Protein AF-A0A932KH78-F1 (afdb_monomer)

Structure (mmCIF, N/CA/C/O backbone):
data_AF-A0A932KH78-F1
#
_entry.id   AF-A0A932KH78-F1
#
loop_
_atom_site.group_PDB
_atom_site.id
_atom_site.type_symbol
_atom_site.label_atom_id
_atom_site.label_alt_id
_atom_site.label_comp_id
_atom_site.label_asym_id
_atom_site.label_entity_id
_atom_site.label_seq_id
_atom_site.pdbx_PDB_ins_code
_atom_site.Cartn_x
_atom_site.Cartn_y
_atom_site.Cartn_z
_atom_site.occupancy
_atom_site.B_iso_or_equiv
_atom_site.auth_seq_id
_atom_site.auth_comp_id
_atom_site.auth_asym_id
_atom_site.auth_atom_id
_atom_site.pdbx_PDB_model_num
ATOM 1 N N . MET A 1 1 ? 10.917 2.923 15.666 1.00 73.50 1 MET A N 1
ATOM 2 C CA . MET A 1 1 ? 10.875 4.343 15.247 1.00 73.50 1 MET A CA 1
ATOM 3 C C . MET A 1 1 ? 12.150 4.787 14.537 1.00 73.50 1 MET A C 1
ATOM 5 O O . MET A 1 1 ? 12.024 5.278 13.426 1.00 73.50 1 MET A O 1
ATOM 9 N N . ILE A 1 2 ? 13.353 4.545 15.082 1.00 78.75 2 ILE A N 1
ATOM 10 C CA . ILE A 1 2 ? 14.622 4.886 14.400 1.00 78.75 2 ILE A CA 1
ATOM 11 C C . ILE A 1 2 ? 14.757 4.163 13.049 1.00 78.75 2 ILE A C 1
ATOM 13 O O . ILE A 1 2 ? 14.995 4.812 12.042 1.00 78.75 2 ILE A O 1
ATOM 17 N N . LEU A 1 3 ? 14.492 2.851 12.994 1.00 73.62 3 LEU A N 1
ATOM 18 C CA . LEU A 1 3 ? 14.601 2.069 11.752 1.00 73.62 3 LEU A CA 1
ATOM 19 C C . LEU A 1 3 ? 13.675 2.587 10.632 1.00 73.62 3 LEU A C 1
ATOM 21 O O . LEU A 1 3 ? 14.069 2.697 9.477 1.00 73.62 3 LEU A O 1
ATOM 25 N N . SER A 1 4 ? 12.442 2.944 10.997 1.00 75.12 4 SER A N 1
ATOM 26 C CA . SER A 1 4 ? 11.431 3.485 10.084 1.00 75.12 4 SER A CA 1
ATOM 27 C C . SER A 1 4 ? 11.823 4.875 9.572 1.00 75.12 4 SER A C 1
ATOM 29 O O . SER A 1 4 ? 11.663 5.156 8.390 1.00 75.12 4 SER A O 1
ATOM 31 N N . ALA A 1 5 ? 12.379 5.723 10.445 1.00 84.31 5 ALA A N 1
ATOM 32 C CA . ALA A 1 5 ? 12.867 7.053 10.086 1.00 84.31 5 ALA A CA 1
ATOM 33 C C . ALA A 1 5 ? 14.091 6.984 9.159 1.00 84.31 5 ALA A C 1
ATOM 35 O O . ALA A 1 5 ? 14.161 7.731 8.186 1.00 84.31 5 ALA A O 1
ATOM 36 N N . SER A 1 6 ? 15.014 6.050 9.408 1.00 88.88 6 SER A N 1
ATOM 37 C CA . SER A 1 6 ? 16.177 5.811 8.549 1.00 88.88 6 SER A CA 1
ATOM 38 C C . SER A 1 6 ? 15.771 5.331 7.155 1.00 88.88 6 SER A C 1
ATOM 40 O O . SER A 1 6 ? 16.296 5.841 6.170 1.00 88.88 6 SER A O 1
ATOM 42 N N . LEU A 1 7 ? 14.802 4.411 7.054 1.00 84.62 7 LEU A N 1
ATOM 43 C CA . LEU A 1 7 ? 14.270 3.968 5.760 1.00 84.62 7 LEU A CA 1
ATOM 44 C C . LEU A 1 7 ? 13.586 5.109 4.991 1.00 84.62 7 LEU A C 1
ATOM 46 O O . LEU A 1 7 ? 13.783 5.228 3.784 1.00 84.62 7 LEU A O 1
ATOM 50 N N . LEU A 1 8 ? 12.813 5.957 5.679 1.00 85.38 8 LEU A N 1
ATOM 51 C CA . LEU A 1 8 ? 12.151 7.113 5.064 1.00 85.38 8 LEU A CA 1
ATOM 52 C C . LEU A 1 8 ? 13.160 8.138 4.535 1.00 85.38 8 LEU A C 1
ATOM 54 O O . LEU A 1 8 ? 13.014 8.607 3.410 1.00 85.38 8 LEU A O 1
ATOM 58 N N . LEU A 1 9 ? 14.201 8.448 5.313 1.00 86.50 9 LEU A N 1
ATOM 59 C CA . LEU A 1 9 ? 15.278 9.351 4.898 1.00 86.50 9 LEU A CA 1
ATOM 60 C C . LEU A 1 9 ? 16.033 8.818 3.679 1.00 86.50 9 LEU A C 1
ATOM 62 O O . LEU A 1 9 ? 16.301 9.572 2.746 1.00 86.50 9 LEU A O 1
ATOM 66 N N . LEU A 1 10 ? 16.338 7.519 3.664 1.00 88.00 10 LEU A N 1
ATOM 67 C CA . LEU A 1 10 ? 17.044 6.889 2.552 1.00 88.00 10 LEU A CA 1
ATOM 68 C C . LEU A 1 10 ? 16.187 6.870 1.276 1.00 88.00 10 LEU A C 1
ATOM 70 O O . LEU A 1 10 ? 16.682 7.176 0.194 1.00 8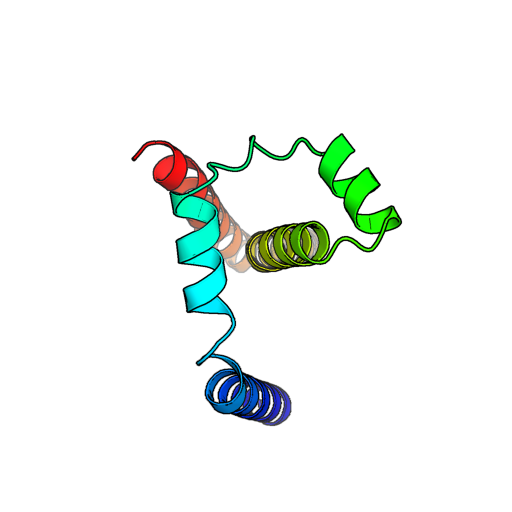8.00 10 LEU A O 1
ATOM 74 N N . GLY A 1 11 ? 14.891 6.570 1.410 1.00 77.00 11 GLY A N 1
ATOM 75 C CA . GLY A 1 11 ? 13.934 6.615 0.303 1.00 77.00 11 GLY A CA 1
ATOM 76 C C . GLY A 1 11 ? 13.748 8.026 -0.259 1.00 77.00 11 GLY A C 1
ATOM 77 O O . GLY A 1 11 ? 13.748 8.208 -1.475 1.00 77.00 11 GLY A O 1
ATOM 78 N N . LEU A 1 12 ? 13.664 9.038 0.611 1.00 78.56 12 LEU A N 1
ATOM 79 C CA . LEU A 1 12 ? 13.569 10.444 0.209 1.00 78.56 12 LEU A CA 1
ATOM 80 C C . LEU A 1 12 ? 14.830 10.904 -0.538 1.00 78.56 12 LEU A C 1
ATOM 82 O O . LEU A 1 12 ? 14.724 11.568 -1.568 1.00 78.56 12 LEU A O 1
ATOM 86 N N . LEU A 1 13 ? 16.013 10.511 -0.054 1.00 85.50 13 LEU A N 1
ATOM 87 C CA . LEU A 1 13 ? 17.295 10.798 -0.702 1.00 85.50 13 LEU A CA 1
ATOM 88 C C . LEU A 1 13 ? 17.373 10.150 -2.091 1.00 85.50 13 LEU A C 1
ATOM 90 O O . LEU A 1 13 ? 17.769 10.797 -3.058 1.00 85.50 13 LEU A O 1
ATOM 94 N N . PHE A 1 14 ? 16.951 8.890 -2.207 1.00 80.69 14 PHE A N 1
ATOM 95 C CA . PHE A 1 14 ? 16.937 8.169 -3.477 1.00 80.69 14 PHE A CA 1
ATOM 96 C C . PHE A 1 14 ? 16.009 8.836 -4.502 1.00 80.69 14 PHE A C 1
ATOM 98 O O . PHE A 1 14 ? 16.411 9.060 -5.643 1.00 80.69 14 PHE A O 1
ATOM 105 N N . ILE A 1 15 ? 14.803 9.237 -4.085 1.00 70.19 15 ILE A N 1
ATOM 106 C CA . ILE A 1 15 ? 13.863 9.983 -4.934 1.00 70.19 15 ILE A CA 1
ATOM 107 C C . ILE A 1 15 ? 14.463 11.333 -5.343 1.00 70.19 15 ILE A C 1
ATOM 109 O O . ILE A 1 15 ? 14.423 11.674 -6.520 1.00 70.19 15 ILE A O 1
ATOM 113 N N . ALA A 1 16 ? 15.065 12.088 -4.423 1.00 77.12 16 ALA A N 1
ATOM 114 C CA . ALA A 1 16 ? 15.674 13.380 -4.748 1.00 77.12 16 ALA A CA 1
ATOM 115 C C . ALA A 1 16 ? 16.786 13.264 -5.808 1.00 77.12 16 ALA A C 1
ATOM 117 O O . ALA A 1 16 ? 16.929 14.150 -6.648 1.00 77.12 16 ALA A O 1
ATOM 118 N N . LEU A 1 17 ? 17.536 12.157 -5.798 1.00 75.56 17 LEU A N 1
ATOM 119 C CA . LEU A 1 17 ? 18.622 11.905 -6.745 1.00 75.56 17 LEU A CA 1
ATOM 120 C C . LEU A 1 17 ? 18.139 11.344 -8.099 1.00 75.56 17 LEU A C 1
ATOM 122 O O . LEU A 1 17 ? 18.742 11.655 -9.122 1.00 75.56 17 LEU A O 1
ATOM 126 N N . PHE A 1 18 ? 17.061 10.547 -8.134 1.00 67.38 18 PHE A N 1
ATOM 127 C CA . PHE A 1 18 ? 16.605 9.833 -9.345 1.00 67.38 18 PHE A CA 1
ATOM 128 C C . PHE A 1 18 ? 15.324 10.396 -10.001 1.00 67.38 18 PHE A C 1
ATOM 130 O O . PHE A 1 18 ? 15.024 10.065 -11.151 1.00 67.38 18 PHE A O 1
ATOM 137 N N . SER A 1 19 ? 14.560 11.261 -9.324 1.00 55.53 19 SER A N 1
ATOM 138 C CA . SER 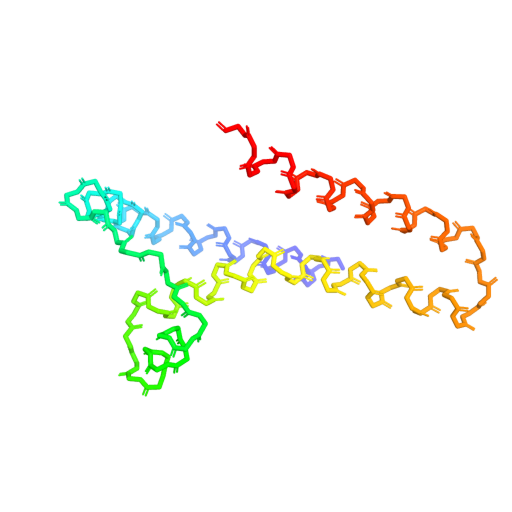A 1 19 ? 13.232 11.723 -9.782 1.00 55.53 19 SER A CA 1
ATOM 139 C C . SER A 1 19 ? 13.261 12.715 -10.959 1.00 55.53 19 SER A C 1
ATOM 141 O O . SER A 1 19 ? 12.232 12.958 -11.588 1.00 55.53 19 SER A O 1
ATOM 143 N N . SER A 1 20 ? 14.423 13.256 -11.346 1.00 53.72 20 SER A N 1
ATOM 144 C CA . SER A 1 20 ? 14.484 14.230 -12.451 1.00 53.72 20 SER A CA 1
ATOM 145 C C . SER A 1 20 ? 14.264 13.625 -13.847 1.00 53.72 20 SER A C 1
ATOM 147 O O . SER A 1 20 ? 13.889 14.365 -14.756 1.00 53.72 20 SER A O 1
ATOM 149 N N . GLN A 1 21 ? 14.440 12.307 -14.035 1.00 54.44 21 GLN A N 1
ATOM 150 C CA . GLN A 1 21 ? 14.375 11.690 -15.373 1.00 54.44 21 GLN A CA 1
ATOM 151 C C . GLN A 1 21 ? 13.266 10.638 -15.554 1.00 54.44 21 GLN A C 1
ATOM 153 O O . GLN A 1 21 ? 12.724 10.518 -16.648 1.00 54.44 21 GLN A O 1
ATOM 158 N N . GLY A 1 22 ? 12.864 9.909 -14.506 1.00 51.25 22 GLY A N 1
ATOM 159 C CA . GLY A 1 22 ? 11.896 8.806 -14.642 1.00 51.25 22 GLY A CA 1
ATOM 160 C C . GLY A 1 22 ? 10.439 9.241 -14.861 1.00 51.25 22 GLY A C 1
ATOM 161 O O . GLY A 1 22 ? 9.748 8.694 -15.717 1.00 51.25 22 GLY A O 1
ATOM 162 N N . ALA A 1 23 ? 9.965 10.254 -14.127 1.00 53.28 23 ALA A N 1
ATOM 163 C CA . ALA A 1 23 ? 8.550 10.653 -14.143 1.00 53.28 23 ALA A CA 1
ATOM 164 C C . ALA A 1 23 ? 8.141 11.445 -15.400 1.00 53.28 23 ALA A C 1
ATOM 166 O O . ALA A 1 23 ? 7.018 11.309 -15.886 1.00 53.28 23 ALA A O 1
ATOM 167 N N . ARG A 1 24 ? 9.056 12.253 -15.953 1.00 53.25 24 ARG A N 1
ATOM 168 C CA . ARG A 1 24 ? 8.804 13.053 -17.165 1.00 53.25 24 ARG A CA 1
ATOM 169 C C . ARG A 1 24 ? 8.671 12.186 -18.417 1.00 53.25 24 ARG A C 1
ATOM 171 O O . ARG A 1 24 ? 7.773 12.422 -19.219 1.00 53.25 24 ARG A O 1
ATOM 178 N N . ASN A 1 25 ? 9.514 11.166 -18.558 1.00 52.41 25 ASN A N 1
ATOM 179 C CA . ASN A 1 25 ? 9.521 10.299 -19.739 1.00 52.41 25 ASN A CA 1
ATOM 180 C C . ASN A 1 25 ? 8.271 9.407 -19.804 1.00 52.41 25 ASN A C 1
ATOM 182 O O . ASN A 1 25 ? 7.739 9.189 -20.887 1.00 52.41 25 ASN A O 1
ATOM 186 N N . PHE A 1 26 ? 7.767 8.965 -18.647 1.00 55.03 26 PHE A N 1
ATOM 187 C CA . PHE A 1 26 ? 6.550 8.156 -18.548 1.00 55.03 26 PHE A CA 1
ATOM 188 C C . PHE A 1 26 ? 5.279 8.946 -18.892 1.00 55.03 26 PHE A C 1
ATOM 190 O O . PHE A 1 26 ? 4.388 8.434 -19.561 1.00 55.03 26 PHE A O 1
ATOM 197 N N . GLN A 1 27 ? 5.195 10.218 -18.481 1.00 57.53 27 GLN A N 1
ATOM 198 C CA . GLN A 1 27 ? 4.070 11.078 -18.869 1.00 57.53 27 GLN A CA 1
ATOM 199 C C . GLN A 1 27 ? 4.080 11.384 -20.369 1.00 57.53 27 GLN A C 1
ATOM 201 O O . GLN A 1 27 ? 3.025 11.381 -20.995 1.00 57.53 27 GLN A O 1
ATOM 206 N N . LEU A 1 28 ? 5.257 11.595 -20.965 1.00 57.69 28 LEU A N 1
ATOM 207 C CA . LEU A 1 28 ? 5.383 11.806 -22.408 1.00 57.69 28 LEU A CA 1
ATOM 208 C C . LEU A 1 28 ? 4.971 10.556 -23.204 1.00 57.69 28 LEU A C 1
ATOM 210 O O . LEU A 1 28 ? 4.175 10.673 -24.131 1.00 57.69 28 LEU A O 1
ATOM 214 N N . SER A 1 29 ? 5.424 9.356 -22.828 1.00 56.75 29 SER A N 1
ATOM 215 C CA . SER A 1 29 ? 5.035 8.122 -23.529 1.00 56.75 29 SER A CA 1
ATOM 216 C C . SER A 1 29 ? 3.560 7.748 -23.332 1.00 56.75 29 SER A C 1
ATOM 218 O O . SER A 1 29 ? 2.929 7.310 -24.291 1.00 56.75 29 SER A O 1
ATOM 220 N N . ALA A 1 30 ? 2.981 7.981 -22.149 1.00 60.00 30 ALA A N 1
ATOM 221 C CA . ALA A 1 30 ? 1.568 7.705 -21.866 1.00 60.00 30 ALA A CA 1
ATOM 222 C C . ALA A 1 30 ? 0.593 8.639 -22.609 1.00 60.00 30 ALA A C 1
ATOM 224 O O . ALA A 1 30 ? -0.532 8.240 -22.908 1.00 60.00 30 ALA A O 1
ATOM 225 N N . ILE A 1 31 ? 1.014 9.872 -22.920 1.00 61.25 31 ILE A N 1
ATOM 226 C CA . ILE A 1 31 ? 0.221 10.820 -23.721 1.00 61.25 31 ILE A CA 1
ATOM 227 C C . ILE A 1 31 ? 0.302 10.474 -25.216 1.00 61.25 31 ILE A C 1
ATOM 229 O O . ILE A 1 31 ? -0.687 10.624 -25.931 1.00 61.25 31 ILE A O 1
ATOM 233 N N . LEU A 1 32 ? 1.461 10.006 -25.696 1.00 63.09 32 LEU A N 1
ATOM 234 C CA . LEU A 1 32 ? 1.650 9.639 -27.105 1.00 63.09 32 LEU A CA 1
ATOM 235 C C . LEU A 1 32 ? 1.076 8.253 -27.445 1.00 63.09 32 LEU A C 1
ATOM 237 O O . LEU A 1 32 ? 0.632 8.035 -28.571 1.00 63.09 32 LEU A O 1
ATOM 241 N N . HIS A 1 33 ? 1.051 7.333 -26.479 1.00 57.53 33 HIS A N 1
ATOM 242 C CA . HIS A 1 33 ? 0.501 5.991 -26.629 1.00 57.53 33 HIS A CA 1
ATOM 243 C C . HIS A 1 33 ? -0.348 5.659 -25.396 1.00 57.53 33 HIS A C 1
ATOM 245 O O . HIS A 1 33 ? 0.204 5.228 -24.381 1.00 57.53 33 HIS A O 1
ATOM 251 N N . PRO A 1 34 ? -1.682 5.833 -25.455 1.00 56.38 34 PRO A N 1
ATOM 252 C CA . PRO A 1 34 ? -2.557 5.320 -24.414 1.00 56.38 34 PRO A CA 1
ATOM 253 C C . PRO A 1 34 ? -2.356 3.805 -24.349 1.00 56.38 34 PRO A C 1
ATOM 255 O O . PRO A 1 34 ? -2.774 3.073 -25.249 1.00 56.38 34 PRO A O 1
ATOM 258 N N . ALA A 1 35 ? -1.638 3.340 -23.327 1.00 58.31 35 ALA A N 1
ATOM 259 C CA . ALA A 1 35 ? -1.389 1.922 -23.150 1.00 58.31 35 ALA A CA 1
ATOM 260 C C . ALA A 1 35 ? -2.742 1.218 -22.950 1.00 58.31 35 ALA A C 1
ATOM 262 O O . ALA A 1 35 ? -3.566 1.699 -22.162 1.00 58.31 35 ALA A O 1
ATOM 263 N N . PRO A 1 36 ? -3.003 0.107 -23.659 1.00 58.59 36 PRO A N 1
ATOM 264 C CA . PRO A 1 36 ? -4.216 -0.664 -23.444 1.00 58.59 36 PRO A CA 1
ATOM 265 C C . PRO A 1 36 ? -4.302 -1.104 -21.973 1.00 58.59 36 PRO A C 1
ATOM 267 O O . PRO A 1 36 ? -3.269 -1.317 -21.330 1.00 58.59 36 PRO A O 1
ATOM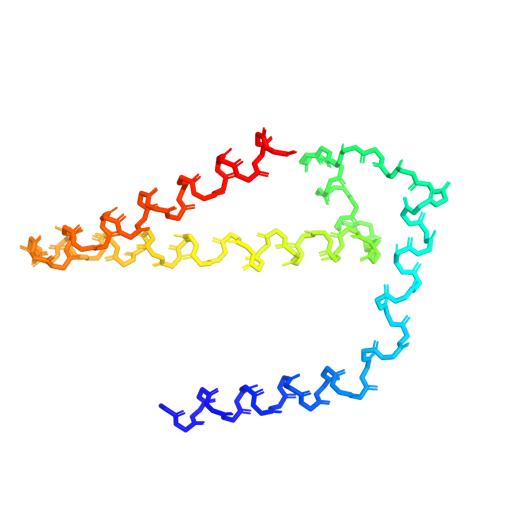 270 N N . PRO A 1 37 ? -5.516 -1.218 -21.405 1.00 60.72 37 PRO A N 1
ATOM 271 C CA . PRO A 1 37 ? -5.687 -1.646 -20.024 1.00 60.72 37 PRO A CA 1
ATOM 272 C C . PRO A 1 37 ? -5.043 -3.020 -19.818 1.00 60.72 37 PRO A C 1
ATOM 274 O O . PRO A 1 37 ? -5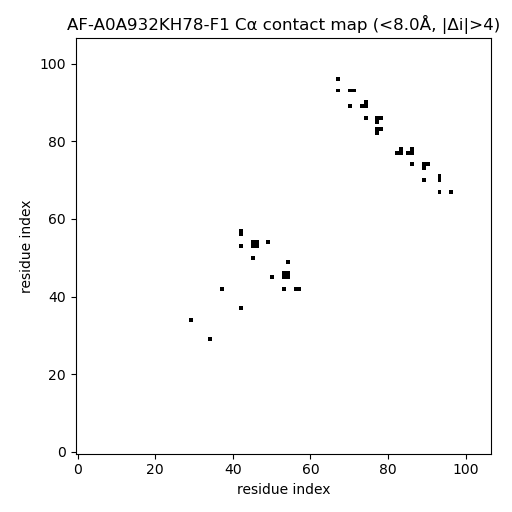.469 -4.000 -20.421 1.00 60.72 37 PRO A O 1
ATOM 277 N N . TYR A 1 38 ? -4.021 -3.075 -18.959 1.00 67.38 38 TYR A N 1
ATOM 278 C CA . TYR A 1 38 ? -3.302 -4.309 -18.656 1.00 67.38 38 TYR A CA 1
ATOM 279 C C . TYR A 1 38 ? -4.261 -5.356 -18.098 1.00 67.38 38 TYR A C 1
ATOM 281 O O . TYR A 1 38 ? -4.849 -5.180 -17.025 1.00 67.38 38 TYR A O 1
ATOM 289 N N . THR A 1 39 ? -4.389 -6.474 -18.803 1.00 77.81 39 THR A N 1
ATOM 290 C CA . THR A 1 39 ? -5.077 -7.639 -18.252 1.00 77.81 39 THR A CA 1
ATOM 291 C C . THR A 1 39 ? -4.166 -8.366 -17.250 1.00 77.81 39 THR A C 1
ATOM 293 O O . THR A 1 39 ? -2.940 -8.358 -17.402 1.00 77.81 39 THR A O 1
ATOM 296 N N . PRO A 1 40 ? -4.716 -9.046 -16.224 1.00 77.38 40 PRO A N 1
ATOM 297 C CA . PRO A 1 40 ? -3.910 -9.801 -15.256 1.00 77.38 40 PRO A CA 1
ATOM 298 C C . PRO A 1 40 ? -2.990 -10.844 -15.914 1.00 77.38 40 PRO A C 1
ATOM 300 O O . PRO A 1 40 ? -1.886 -11.105 -15.435 1.00 77.38 40 PRO A O 1
ATOM 303 N N . SER A 1 41 ? -3.430 -11.419 -17.037 1.00 79.06 41 SER A N 1
ATOM 304 C CA . SER A 1 41 ? -2.657 -12.357 -17.855 1.00 79.06 41 SER A CA 1
ATOM 305 C C . SER A 1 41 ? -1.454 -11.707 -18.538 1.00 79.06 41 SER A C 1
ATOM 307 O O . SER A 1 41 ? -0.370 -12.292 -18.542 1.00 79.06 41 SER A O 1
ATOM 309 N N . GLU A 1 42 ? -1.617 -10.503 -19.087 1.00 77.25 42 GLU A N 1
ATOM 310 C CA . GLU A 1 42 ? -0.532 -9.752 -19.733 1.00 77.25 42 GLU A CA 1
ATOM 311 C C . GLU A 1 42 ? 0.483 -9.256 -18.708 1.00 77.25 42 GLU A C 1
ATOM 313 O O . GLU A 1 42 ? 1.685 -9.344 -18.950 1.00 77.25 42 GLU A O 1
ATOM 318 N N . LEU A 1 43 ? 0.013 -8.836 -17.530 1.00 81.44 43 LEU A N 1
ATOM 319 C CA . LEU A 1 43 ? 0.882 -8.426 -16.432 1.00 81.44 43 LEU A CA 1
ATOM 320 C C . LEU A 1 43 ? 1.790 -9.582 -15.982 1.00 81.44 43 LEU A C 1
ATOM 322 O O . LEU A 1 43 ? 2.992 -9.405 -15.797 1.00 81.44 43 LEU A O 1
ATOM 326 N N . TYR A 1 44 ? 1.245 -10.795 -15.856 1.00 83.19 44 TYR A N 1
ATOM 327 C CA . TYR A 1 44 ? 2.039 -11.964 -15.475 1.00 83.19 44 TYR A CA 1
ATOM 328 C C . TYR A 1 44 ? 3.012 -12.413 -16.578 1.00 83.19 44 TYR A C 1
ATOM 330 O O . TYR A 1 44 ? 4.134 -12.840 -16.289 1.00 83.19 44 TYR A O 1
ATOM 338 N N . ALA A 1 45 ? 2.604 -12.308 -17.846 1.00 81.56 45 ALA A N 1
ATOM 339 C CA . ALA A 1 45 ? 3.460 -12.625 -18.986 1.00 81.56 45 ALA A CA 1
ATOM 340 C C . ALA A 1 45 ? 4.621 -11.623 -19.139 1.00 81.56 45 ALA A C 1
ATOM 342 O O . ALA A 1 45 ? 5.761 -12.051 -19.324 1.00 81.56 45 ALA A O 1
ATOM 343 N N . GLY A 1 46 ? 4.357 -10.319 -19.006 1.00 78.19 46 GLY A N 1
ATOM 344 C CA . GLY A 1 46 ? 5.374 -9.261 -19.073 1.00 78.19 46 GLY A CA 1
ATOM 345 C C . GLY A 1 46 ? 6.345 -9.290 -17.888 1.00 78.19 46 GLY A C 1
ATOM 346 O O . GLY A 1 46 ? 7.546 -9.096 -18.072 1.00 78.19 46 GLY A O 1
ATOM 347 N N . LEU A 1 47 ? 5.875 -9.672 -16.689 1.00 82.44 47 LEU A N 1
ATOM 348 C CA . LEU A 1 47 ? 6.755 -9.925 -15.539 1.00 82.44 47 LEU A CA 1
ATOM 349 C C . LEU A 1 47 ? 7.771 -11.032 -15.831 1.00 82.44 47 LEU A C 1
ATOM 351 O O . LEU A 1 47 ? 8.952 -10.884 -15.523 1.00 82.44 47 LEU A O 1
ATOM 355 N N . ARG A 1 48 ? 7.324 -12.132 -16.455 1.00 84.56 48 ARG A N 1
ATOM 356 C CA . ARG A 1 48 ? 8.212 -13.238 -16.844 1.00 84.56 48 ARG A CA 1
ATOM 357 C C . ARG A 1 48 ? 9.177 -12.873 -17.970 1.00 84.56 48 ARG A C 1
ATOM 359 O O . ARG A 1 48 ? 10.250 -13.464 -18.035 1.00 84.56 48 ARG A O 1
ATOM 366 N N . ARG A 1 49 ? 8.817 -11.924 -18.838 1.00 84.44 49 ARG A N 1
ATOM 367 C CA . ARG A 1 49 ? 9.691 -11.406 -19.907 1.00 84.44 49 ARG A CA 1
ATOM 368 C C . ARG A 1 49 ? 10.719 -10.389 -19.415 1.00 84.44 49 ARG A C 1
ATOM 370 O O . ARG A 1 49 ? 11.686 -10.137 -20.122 1.00 84.44 49 ARG A O 1
ATOM 377 N N . GLY A 1 50 ? 10.554 -9.862 -18.200 1.00 78.31 50 GLY A N 1
ATOM 378 C CA . GLY A 1 50 ? 11.455 -8.854 -17.643 1.00 78.31 50 GLY A CA 1
ATOM 379 C C . GLY A 1 50 ? 11.193 -7.444 -18.172 1.00 78.31 50 GLY A C 1
ATOM 380 O O . GLY A 1 50 ? 12.068 -6.591 -18.058 1.00 78.31 50 GLY A O 1
ATOM 381 N N . ASP A 1 51 ? 10.008 -7.189 -18.733 1.00 76.44 51 ASP A N 1
ATOM 382 C CA . ASP A 1 51 ? 9.676 -5.889 -19.312 1.00 76.44 51 ASP A CA 1
ATOM 383 C C . ASP A 1 51 ? 9.584 -4.818 -18.205 1.00 76.44 51 ASP A C 1
ATOM 385 O O . ASP A 1 51 ? 8.783 -4.972 -17.272 1.00 76.44 51 ASP A O 1
ATOM 389 N N . PRO A 1 52 ? 10.371 -3.726 -18.281 1.00 73.62 52 PRO A N 1
ATOM 390 C CA . PRO A 1 52 ? 10.459 -2.727 -17.215 1.00 73.62 52 PRO A CA 1
ATOM 391 C C . PRO A 1 52 ? 9.117 -2.038 -16.923 1.00 73.62 52 PRO A C 1
ATOM 393 O O . PRO A 1 52 ? 8.811 -1.775 -15.759 1.00 73.62 52 PRO A O 1
ATOM 396 N N . ASP A 1 53 ? 8.278 -1.828 -17.941 1.00 76.75 53 ASP A N 1
ATOM 397 C CA . ASP A 1 53 ? 6.937 -1.249 -17.778 1.00 76.75 53 ASP A CA 1
ATOM 398 C C . ASP A 1 53 ? 6.014 -2.145 -16.939 1.00 76.75 53 ASP A C 1
ATOM 400 O O . ASP A 1 53 ? 5.267 -1.669 -16.081 1.00 76.75 53 ASP A O 1
ATOM 404 N N . THR A 1 54 ? 6.113 -3.465 -17.116 1.00 79.44 54 THR A N 1
ATOM 405 C CA . THR A 1 54 ? 5.291 -4.434 -16.381 1.00 79.44 54 THR A CA 1
ATOM 406 C C . THR A 1 54 ? 5.726 -4.541 -14.919 1.00 79.44 54 THR A C 1
ATOM 408 O O . THR A 1 54 ? 4.886 -4.662 -14.025 1.00 79.44 54 THR A O 1
ATOM 411 N N . TRP A 1 55 ? 7.032 -4.435 -14.651 1.00 79.19 55 TRP A N 1
ATOM 412 C CA . TRP A 1 55 ? 7.575 -4.351 -13.291 1.00 79.19 55 TRP A CA 1
ATOM 413 C C . TRP A 1 55 ? 7.132 -3.080 -12.567 1.00 79.19 55 TRP A C 1
ATOM 415 O O . TRP A 1 55 ? 6.778 -3.143 -11.388 1.00 79.19 55 TRP A O 1
ATOM 425 N N . LEU A 1 56 ? 7.093 -1.942 -13.267 1.00 80.88 56 LEU A N 1
ATOM 426 C CA . LEU A 1 56 ? 6.588 -0.688 -12.714 1.00 80.88 56 LEU A CA 1
ATOM 427 C C . LEU A 1 56 ? 5.091 -0.789 -12.387 1.00 80.88 56 LEU A C 1
ATOM 429 O O . LEU A 1 56 ? 4.682 -0.435 -11.281 1.00 80.88 56 LEU A O 1
ATOM 433 N N . ALA A 1 57 ? 4.285 -1.324 -13.308 1.00 80.69 57 ALA A N 1
ATOM 434 C CA . ALA A 1 57 ? 2.851 -1.526 -13.103 1.00 80.69 57 ALA A CA 1
ATOM 435 C C . ALA A 1 57 ? 2.561 -2.483 -11.932 1.00 80.69 57 ALA A C 1
ATOM 437 O O . ALA A 1 57 ? 1.706 -2.196 -11.093 1.00 80.69 57 ALA A O 1
ATOM 438 N N . ALA A 1 58 ? 3.306 -3.587 -11.821 1.00 82.94 58 ALA A N 1
ATOM 439 C CA . ALA A 1 58 ? 3.184 -4.514 -10.699 1.00 82.94 58 ALA A CA 1
ATOM 440 C C . ALA A 1 58 ? 3.633 -3.886 -9.371 1.00 82.94 58 ALA A C 1
ATOM 442 O O . ALA A 1 58 ? 2.977 -4.084 -8.350 1.00 82.94 58 ALA A O 1
ATOM 443 N N . GLY A 1 59 ? 4.710 -3.097 -9.379 1.00 83.31 59 GLY A N 1
ATOM 444 C CA . GLY A 1 59 ? 5.172 -2.347 -8.212 1.00 83.31 59 GLY A CA 1
ATOM 445 C C . GLY A 1 59 ? 4.145 -1.319 -7.740 1.00 83.31 59 GLY A C 1
ATOM 446 O O . GLY A 1 59 ? 3.884 -1.226 -6.544 1.00 83.31 59 GLY A O 1
ATOM 447 N N . LEU A 1 60 ? 3.505 -0.605 -8.669 1.00 85.38 60 LEU A N 1
ATOM 448 C CA . LEU A 1 60 ? 2.417 0.326 -8.370 1.00 85.3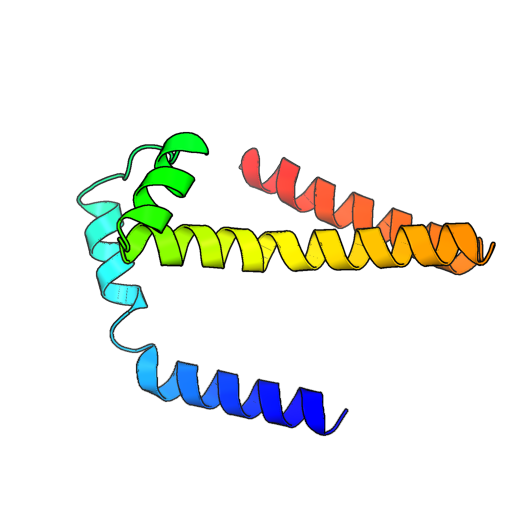8 60 LEU A CA 1
ATOM 449 C C . LEU A 1 60 ? 1.193 -0.402 -7.793 1.00 85.38 60 LEU A C 1
ATOM 451 O O . LEU A 1 60 ? 0.633 0.039 -6.789 1.00 85.38 60 LEU A O 1
ATOM 455 N N . LEU A 1 61 ? 0.818 -1.543 -8.382 1.00 83.94 61 LEU A N 1
ATOM 456 C CA . LEU A 1 61 ? -0.259 -2.392 -7.872 1.00 83.94 61 LEU A CA 1
ATOM 457 C C . LEU A 1 61 ? 0.041 -2.869 -6.445 1.00 83.94 61 LEU A C 1
ATOM 459 O O . LEU A 1 61 ? -0.835 -2.819 -5.583 1.00 83.94 61 LEU A O 1
ATOM 463 N N . LEU A 1 62 ? 1.287 -3.269 -6.173 1.00 85.31 62 LEU A N 1
ATOM 464 C CA . LEU A 1 62 ? 1.741 -3.614 -4.828 1.00 85.31 62 LEU A CA 1
ATOM 465 C C . LEU A 1 62 ? 1.673 -2.404 -3.891 1.00 85.31 62 LEU A C 1
ATOM 467 O O . LEU A 1 62 ? 1.150 -2.525 -2.791 1.00 85.31 62 LEU A O 1
ATOM 471 N N . LEU A 1 63 ? 2.172 -1.237 -4.302 1.00 85.38 63 LEU A N 1
ATOM 472 C CA . LEU A 1 63 ? 2.242 -0.039 -3.462 1.00 85.38 63 LEU A CA 1
ATOM 473 C C . LEU A 1 63 ? 0.854 0.418 -2.990 1.00 85.38 63 LEU A C 1
ATOM 475 O O . LEU A 1 63 ? 0.705 0.862 -1.854 1.00 85.38 63 LEU A O 1
ATOM 479 N N . ILE A 1 64 ? -0.158 0.265 -3.844 1.00 81.94 64 ILE A N 1
ATOM 480 C CA . ILE A 1 64 ? -1.555 0.589 -3.531 1.00 81.94 64 ILE A CA 1
ATOM 481 C C . ILE A 1 64 ? -2.242 -0.573 -2.791 1.00 81.94 64 ILE A C 1
ATOM 483 O O . ILE A 1 64 ? -3.046 -0.345 -1.886 1.00 81.94 64 ILE A O 1
ATOM 487 N N . GLY A 1 65 ? -1.913 -1.823 -3.133 1.00 83.62 65 GLY A N 1
ATOM 488 C CA . GLY A 1 65 ? -2.523 -3.024 -2.553 1.00 83.62 65 GLY A CA 1
ATOM 489 C C . GLY A 1 65 ? -2.008 -3.395 -1.158 1.00 83.62 65 GLY A C 1
ATOM 490 O O . GLY A 1 65 ? -2.782 -3.853 -0.316 1.00 83.62 65 GLY A O 1
ATOM 491 N N . LEU A 1 66 ? -0.723 -3.172 -0.868 1.00 88.06 66 LEU A N 1
ATOM 492 C CA . LEU A 1 66 ? -0.100 -3.473 0.428 1.00 88.06 66 LEU A CA 1
ATOM 493 C C . LEU A 1 66 ? -0.779 -2.766 1.609 1.00 88.06 66 LEU A C 1
ATOM 495 O O . LEU A 1 66 ? -0.992 -3.425 2.625 1.00 88.06 66 LEU A O 1
ATOM 499 N N . PRO A 1 67 ? -1.125 -1.465 1.532 1.00 84.31 67 PRO A N 1
ATOM 500 C CA . PRO A 1 67 ? -1.890 -0.785 2.575 1.00 84.31 67 PRO A CA 1
ATOM 501 C C . PRO A 1 67 ? -3.199 -1.505 2.920 1.00 84.31 67 PRO A C 1
ATOM 503 O O . PRO A 1 67 ? -3.489 -1.713 4.096 1.00 84.31 67 PRO A O 1
ATOM 506 N N . ILE A 1 68 ? -3.949 -1.950 1.909 1.00 86.44 68 ILE A N 1
ATOM 507 C CA . ILE A 1 68 ? -5.217 -2.675 2.080 1.00 86.44 68 ILE A CA 1
ATOM 508 C C . ILE A 1 68 ? -4.958 -4.027 2.742 1.00 86.44 68 ILE A C 1
ATOM 510 O O . ILE A 1 68 ? -5.609 -4.374 3.726 1.00 86.44 68 ILE A O 1
ATOM 514 N N . LEU A 1 69 ? -3.967 -4.764 2.230 1.00 85.12 69 LEU A N 1
ATOM 515 C CA . LEU A 1 69 ? -3.563 -6.058 2.768 1.00 85.12 69 LEU A CA 1
ATOM 516 C C . LEU A 1 69 ? -3.155 -5.930 4.240 1.00 85.12 69 LEU A C 1
ATOM 518 O O . LEU A 1 69 ? -3.603 -6.704 5.077 1.00 85.12 69 LEU A O 1
ATOM 522 N N . ARG A 1 70 ? -2.367 -4.908 4.581 1.00 84.00 70 ARG A N 1
ATOM 523 C CA . ARG A 1 70 ? -1.921 -4.645 5.951 1.00 84.00 70 ARG A CA 1
ATOM 524 C C . ARG A 1 70 ? -3.096 -4.395 6.892 1.00 84.00 70 ARG A C 1
ATOM 526 O O . ARG A 1 70 ? -3.136 -5.000 7.959 1.00 84.00 70 ARG A O 1
ATOM 533 N N . VAL A 1 71 ? -4.042 -3.542 6.499 1.00 86.06 71 VAL A N 1
ATOM 534 C CA . VAL A 1 71 ? -5.238 -3.249 7.306 1.00 86.06 71 VAL A CA 1
ATOM 535 C C . VAL A 1 71 ? -6.110 -4.502 7.457 1.00 86.06 71 VAL A C 1
ATOM 537 O O . VAL A 1 71 ? -6.558 -4.810 8.562 1.00 86.06 71 VAL A O 1
ATOM 540 N N . GLY A 1 72 ? -6.279 -5.279 6.383 1.00 84.62 72 GLY A N 1
ATOM 541 C CA . GLY A 1 72 ? -7.013 -6.545 6.406 1.00 84.62 72 GLY A CA 1
ATOM 542 C C . GLY A 1 72 ? -6.381 -7.588 7.335 1.00 84.62 72 GLY A C 1
ATOM 543 O O . GLY A 1 72 ? -7.078 -8.176 8.157 1.00 84.62 72 GLY A O 1
ATOM 544 N N . LEU A 1 73 ? -5.058 -7.775 7.284 1.00 86.12 73 LEU A N 1
ATOM 545 C CA . LEU A 1 73 ? -4.363 -8.681 8.206 1.00 86.12 73 LEU A CA 1
ATOM 546 C C . LEU A 1 73 ? -4.515 -8.238 9.665 1.00 86.12 73 LEU A C 1
ATOM 548 O O . LEU A 1 73 ? -4.784 -9.076 10.523 1.00 86.12 73 LEU A O 1
ATOM 552 N N . THR A 1 74 ? -4.388 -6.938 9.960 1.00 81.56 74 THR A N 1
ATOM 553 C CA . THR A 1 74 ? -4.595 -6.436 11.330 1.00 81.56 74 THR A CA 1
ATOM 554 C C . THR A 1 74 ? -6.030 -6.636 11.805 1.00 81.56 74 THR A C 1
ATOM 556 O O . THR A 1 74 ? -6.248 -6.974 12.962 1.00 81.56 74 THR A O 1
ATOM 559 N N . MET A 1 75 ? -7.011 -6.513 10.907 1.00 84.25 75 MET A N 1
ATOM 560 C CA . MET A 1 75 ? -8.412 -6.788 11.216 1.00 84.25 75 MET A CA 1
ATOM 561 C C . MET A 1 75 ? -8.635 -8.260 11.591 1.00 84.25 75 MET A C 1
ATOM 563 O O . MET A 1 75 ? -9.340 -8.534 12.559 1.00 84.25 75 MET A O 1
ATOM 567 N N . VAL A 1 76 ? -8.013 -9.201 10.869 1.00 85.19 76 VAL A N 1
ATOM 568 C CA . VAL A 1 76 ? -8.079 -10.640 11.188 1.00 85.19 76 VAL A CA 1
ATOM 569 C C . VAL A 1 76 ? -7.423 -10.939 12.537 1.00 85.19 76 VAL A C 1
ATOM 571 O O . VAL A 1 76 ? -7.987 -11.688 13.330 1.00 85.19 76 VAL A O 1
ATOM 574 N N . LEU A 1 77 ? -6.272 -10.323 12.826 1.00 85.25 77 LEU A N 1
ATOM 575 C CA . LEU A 1 77 ? -5.598 -10.436 14.124 1.00 85.25 77 LEU A CA 1
ATOM 576 C C . LEU A 1 77 ? -6.491 -9.947 15.274 1.00 85.25 77 LEU A C 1
ATOM 578 O O . LEU A 1 77 ? -6.669 -10.680 16.239 1.00 85.25 77 LEU A O 1
ATOM 582 N N . PHE A 1 78 ? -7.125 -8.776 15.147 1.00 81.88 78 PHE A N 1
ATOM 583 C CA . PHE A 1 78 ? -8.044 -8.260 16.172 1.00 81.88 78 PHE A CA 1
ATOM 584 C C . PHE A 1 78 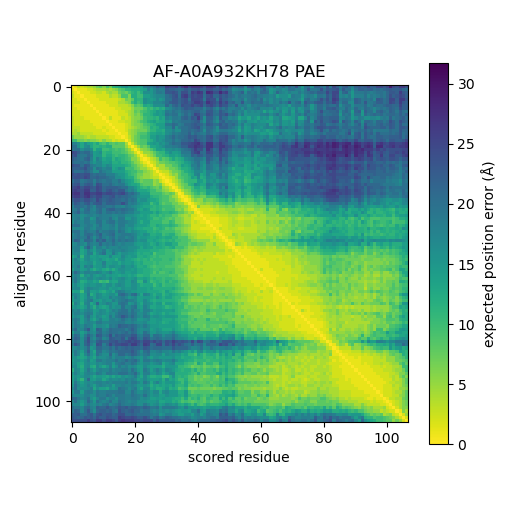? -9.312 -9.100 16.332 1.00 81.88 78 PHE A C 1
ATOM 586 O O . PHE A 1 78 ? -9.852 -9.198 17.433 1.00 81.88 78 PHE A O 1
ATOM 593 N N . LEU A 1 79 ? -9.787 -9.724 15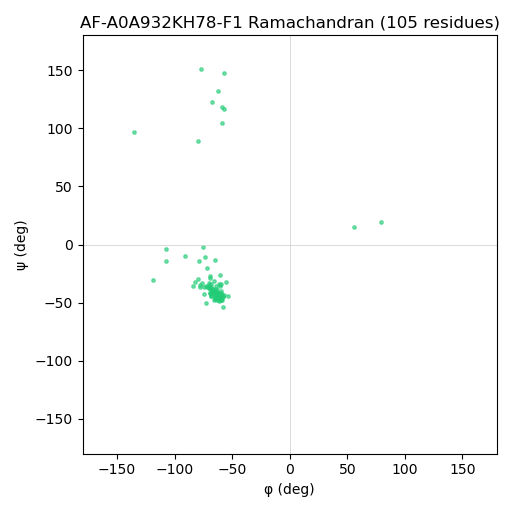.250 1.00 80.88 79 LEU A N 1
ATOM 594 C CA . LEU A 1 79 ? -10.914 -10.648 15.321 1.00 80.88 79 LEU A CA 1
ATOM 595 C C . LEU A 1 79 ? -10.554 -11.906 16.124 1.00 80.88 79 LEU A C 1
ATOM 597 O O . LEU A 1 79 ? -11.385 -12.404 16.882 1.00 80.88 79 LEU A O 1
ATOM 601 N N . LEU A 1 80 ? -9.320 -12.397 15.975 1.00 84.62 80 LEU A N 1
ATOM 602 C CA . LEU A 1 80 ? -8.825 -13.571 16.692 1.00 84.62 80 LEU A CA 1
ATOM 603 C C . LEU A 1 80 ? -8.525 -13.267 18.170 1.00 84.62 80 LEU A C 1
ATOM 605 O O . LEU A 1 80 ? -8.829 -14.096 19.023 1.00 84.62 80 LEU A O 1
ATOM 609 N N . ASP A 1 81 ? -8.019 -12.067 18.474 1.00 82.31 81 ASP A N 1
ATOM 610 C CA . ASP A 1 81 ? -7.742 -11.586 19.842 1.00 82.31 81 ASP A CA 1
ATOM 611 C C . ASP A 1 81 ? -9.011 -11.173 20.625 1.00 82.31 81 ASP A C 1
ATOM 613 O O . ASP A 1 81 ? -8.933 -10.782 21.787 1.00 82.31 81 ASP A O 1
ATOM 617 N N . GLN A 1 82 ? -10.198 -11.243 20.001 1.00 77.81 82 GLN A N 1
ATOM 618 C CA . GLN A 1 82 ? -11.495 -10.798 20.542 1.00 77.81 82 GLN A CA 1
ATOM 619 C C . GLN A 1 82 ? -11.567 -9.330 20.997 1.00 77.81 82 GLN A C 1
ATOM 621 O O . GLN A 1 82 ? -12.542 -8.930 21.646 1.00 77.81 82 GLN A O 1
ATOM 626 N N . ASP A 1 83 ? -10.608 -8.488 20.614 1.00 78.75 83 ASP A N 1
ATOM 627 C CA . ASP A 1 83 ? -10.661 -7.065 20.928 1.00 78.75 83 ASP A CA 1
ATOM 628 C C . ASP A 1 83 ? -11.602 -6.331 19.962 1.00 78.75 83 ASP A C 1
ATOM 630 O O . ASP A 1 83 ? -11.236 -5.818 18.896 1.00 78.75 83 ASP A O 1
ATOM 634 N N . LYS A 1 84 ? -12.876 -6.297 20.364 1.00 78.50 84 LYS A N 1
ATOM 635 C CA . LYS A 1 84 ? -13.971 -5.702 19.590 1.00 78.50 84 LYS A CA 1
ATOM 636 C C . LYS A 1 84 ? -13.763 -4.210 19.328 1.00 78.50 84 LYS A C 1
ATOM 638 O O . LYS A 1 84 ? -14.276 -3.706 18.331 1.00 78.50 84 LYS A O 1
ATOM 643 N N . THR A 1 85 ? -13.016 -3.507 20.180 1.00 81.25 85 THR A N 1
ATOM 644 C CA . THR A 1 85 ? -12.805 -2.061 20.035 1.00 81.25 85 THR A CA 1
ATOM 645 C C . THR A 1 85 ? -11.875 -1.773 18.860 1.00 81.25 85 THR A C 1
ATOM 647 O O . THR A 1 85 ? -12.230 -1.000 17.967 1.00 81.25 85 THR A O 1
ATOM 650 N N . TYR A 1 86 ? -10.720 -2.443 18.798 1.00 77.94 86 TYR A N 1
ATOM 651 C CA . TYR A 1 86 ? -9.777 -2.264 17.686 1.00 77.94 86 TYR A CA 1
ATOM 652 C C . TYR A 1 86 ? -10.305 -2.847 16.376 1.00 77.94 86 TYR A C 1
ATOM 654 O O . TYR A 1 86 ? -10.071 -2.268 15.310 1.00 77.94 86 TYR A O 1
ATOM 662 N N . PHE A 1 87 ? -11.075 -3.935 16.438 1.00 82.50 87 PHE A N 1
ATOM 663 C CA . PHE A 1 87 ? -11.752 -4.482 15.266 1.00 82.50 87 PHE A CA 1
ATOM 664 C C . PHE A 1 87 ? -12.715 -3.467 14.629 1.00 82.50 87 PHE A C 1
ATOM 666 O O . PHE A 1 87 ? -12.644 -3.249 13.421 1.00 82.50 87 PHE A O 1
ATOM 673 N N . LEU A 1 88 ? -13.566 -2.799 15.421 1.00 87.06 88 LEU A N 1
ATOM 674 C CA . LEU A 1 88 ? -14.535 -1.820 14.905 1.00 87.06 88 LEU A CA 1
ATOM 675 C C . LEU A 1 88 ? -13.859 -0.605 14.257 1.00 87.06 88 LEU A C 1
ATOM 677 O O . LEU A 1 88 ? -14.281 -0.172 13.185 1.00 87.06 88 LEU A O 1
ATOM 681 N N . ILE A 1 89 ? -12.786 -0.085 14.861 1.00 87.12 89 ILE A N 1
ATOM 682 C CA . ILE A 1 89 ? -12.015 1.030 14.288 1.00 87.12 89 ILE A CA 1
ATOM 683 C C . ILE A 1 89 ? -11.345 0.597 12.977 1.00 87.12 89 ILE A C 1
ATOM 685 O O . ILE A 1 89 ? -11.416 1.311 11.977 1.00 87.12 89 ILE A O 1
ATOM 689 N N . THR A 1 90 ? -10.723 -0.585 12.956 1.00 85.88 90 THR A N 1
ATOM 690 C CA . THR A 1 90 ? -10.036 -1.104 11.762 1.00 85.88 90 THR A CA 1
ATOM 691 C C . THR A 1 90 ? -11.023 -1.377 10.629 1.00 85.88 90 THR A C 1
ATOM 693 O O . THR A 1 90 ? -10.748 -1.024 9.485 1.00 85.88 90 THR A O 1
ATOM 696 N N . LEU A 1 91 ? -12.198 -1.929 10.946 1.00 86.62 91 LEU A N 1
ATOM 697 C CA . LEU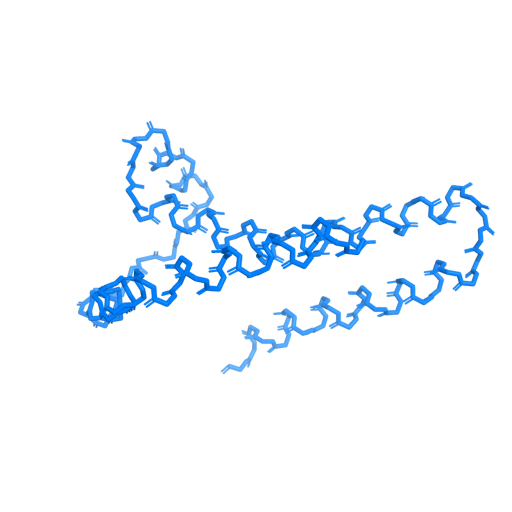 A 1 91 ? -13.296 -2.123 10.002 1.00 86.62 91 LEU A CA 1
ATOM 698 C C . LEU A 1 91 ? -13.769 -0.784 9.427 1.00 86.62 91 LEU A C 1
ATOM 700 O O . LEU A 1 91 ? -13.923 -0.668 8.213 1.00 86.62 91 LEU A O 1
ATOM 704 N N . PHE A 1 92 ? -13.958 0.230 10.277 1.00 89.19 92 PHE A N 1
ATOM 705 C CA . PHE A 1 92 ? -14.345 1.564 9.829 1.00 89.19 92 PHE A CA 1
ATOM 706 C C . PHE A 1 92 ? -13.324 2.120 8.834 1.00 89.19 92 PHE A C 1
ATOM 708 O O . PHE A 1 92 ? -13.707 2.426 7.709 1.00 89.19 92 PHE A O 1
ATOM 715 N N . VAL A 1 93 ? -12.033 2.155 9.196 1.00 89.94 93 VAL A N 1
ATOM 716 C CA . VAL A 1 93 ? -10.937 2.627 8.326 1.00 89.94 93 VAL A CA 1
ATOM 717 C C . V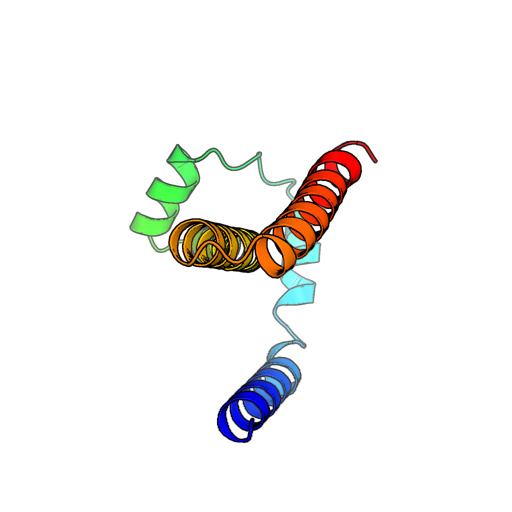AL A 1 93 ? -10.878 1.844 7.012 1.00 89.94 93 VAL A C 1
ATOM 719 O O . VAL A 1 93 ? -10.728 2.443 5.947 1.00 89.94 93 VAL A O 1
ATOM 722 N N . PHE A 1 94 ? -11.030 0.520 7.067 1.00 87.44 94 PHE A N 1
ATOM 723 C CA . PHE A 1 94 ? -11.030 -0.344 5.889 1.00 87.44 94 PHE A CA 1
ATOM 724 C C . PHE A 1 94 ? -12.166 0.007 4.918 1.00 87.44 94 PHE A C 1
ATOM 726 O O . PHE A 1 94 ? -11.935 0.108 3.713 1.00 87.44 94 PHE A O 1
ATOM 733 N N . VAL A 1 95 ? -13.370 0.274 5.436 1.00 89.62 95 VAL A N 1
ATOM 734 C CA . VAL A 1 95 ? -14.523 0.709 4.632 1.00 89.62 95 VAL A CA 1
ATOM 735 C C . VAL A 1 95 ? -14.270 2.063 3.967 1.00 89.62 95 VAL A C 1
ATOM 737 O O . VAL A 1 95 ? -14.598 2.220 2.790 1.00 89.62 95 VAL A O 1
ATOM 740 N N . ILE A 1 96 ? -13.662 3.032 4.661 1.00 88.44 96 ILE A N 1
ATOM 741 C CA . ILE A 1 96 ? -13.312 4.332 4.048 1.00 88.44 96 ILE A CA 1
ATOM 742 C C . ILE A 1 96 ? -12.260 4.149 2.951 1.00 88.44 96 ILE A C 1
ATOM 744 O O . ILE A 1 96 ? -12.364 4.772 1.896 1.00 88.44 96 ILE A O 1
ATOM 748 N N . LEU A 1 97 ? -11.275 3.271 3.173 1.00 85.94 97 LEU A N 1
ATOM 749 C CA . LEU A 1 97 ? -10.235 2.950 2.192 1.00 85.94 97 LEU A CA 1
ATOM 750 C C . LEU A 1 97 ? -10.841 2.351 0.917 1.00 85.94 97 LEU A C 1
ATOM 752 O O . LEU A 1 97 ? -10.558 2.828 -0.181 1.00 85.94 97 LEU A O 1
ATOM 756 N N . LEU A 1 98 ? -11.724 1.355 1.061 1.00 84.38 98 LEU A N 1
ATOM 757 C CA . LEU A 1 98 ? -12.467 0.788 -0.067 1.00 84.38 98 LEU A CA 1
ATOM 758 C C . LEU A 1 98 ? -13.328 1.852 -0.750 1.00 84.38 98 LEU A C 1
ATOM 760 O O . LEU A 1 98 ? -13.288 1.971 -1.970 1.00 84.38 98 LEU A O 1
ATOM 764 N N . SER A 1 99 ? -14.064 2.654 0.019 1.00 86.44 99 SER A N 1
ATOM 765 C CA . SER A 1 99 ? -14.922 3.704 -0.539 1.00 86.44 99 SER A CA 1
ATOM 766 C C . SER A 1 99 ? -14.118 4.713 -1.360 1.00 86.44 99 SER A C 1
ATOM 768 O O . SER A 1 99 ? -14.556 5.087 -2.442 1.00 86.44 99 SER A O 1
ATOM 770 N N . GLY A 1 100 ? -12.918 5.095 -0.913 1.00 81.50 100 GLY A N 1
ATOM 771 C CA . GLY A 1 100 ? -12.023 5.973 -1.670 1.00 81.50 100 GLY A CA 1
ATOM 772 C C . GLY A 1 100 ? -11.558 5.363 -2.995 1.00 81.50 100 GLY A C 1
ATOM 773 O O . GLY A 1 100 ? -11.531 6.055 -4.010 1.00 81.50 100 GLY A O 1
ATOM 774 N N . ILE A 1 101 ? -11.262 4.061 -3.018 1.00 79.38 101 ILE A N 1
ATOM 775 C CA . ILE A 1 101 ? -10.869 3.349 -4.246 1.00 79.38 101 ILE A CA 1
ATOM 776 C C . ILE A 1 101 ? -12.046 3.248 -5.225 1.00 79.38 101 ILE A C 1
ATOM 778 O O . ILE A 1 101 ? -11.878 3.488 -6.420 1.00 79.38 101 ILE A O 1
ATOM 782 N N . PHE A 1 102 ? -13.241 2.908 -4.734 1.00 79.75 102 PHE A N 1
ATOM 783 C CA . PHE A 1 102 ? -14.438 2.786 -5.569 1.00 79.75 102 PHE A CA 1
ATOM 784 C C . PHE A 1 102 ? -14.918 4.144 -6.097 1.00 79.75 102 PHE A C 1
ATOM 786 O O . PHE A 1 102 ? -15.251 4.250 -7.276 1.00 79.75 102 PHE A O 1
ATOM 793 N N . LEU A 1 103 ? -14.910 5.189 -5.264 1.00 78.50 103 LEU A N 1
ATOM 794 C CA . LEU A 1 103 ? -15.323 6.536 -5.661 1.00 78.50 103 LEU A CA 1
ATOM 795 C C . LEU A 1 103 ? -14.301 7.194 -6.596 1.00 78.50 103 LEU A C 1
ATOM 797 O O . LEU A 1 103 ? -14.689 7.851 -7.556 1.00 78.50 103 LEU A O 1
ATOM 801 N N . GLY A 1 104 ? -13.004 6.948 -6.384 1.00 61.66 104 GLY A N 1
ATOM 802 C CA . GLY A 1 104 ? -11.939 7.404 -7.282 1.00 61.66 104 GLY A CA 1
ATOM 803 C C . GLY A 1 104 ? -11.976 6.771 -8.678 1.00 61.66 104 GLY A C 1
ATOM 804 O O . GLY A 1 104 ? -11.305 7.260 -9.577 1.00 61.66 104 GLY A O 1
ATOM 805 N N . LYS A 1 105 ? -12.759 5.703 -8.881 1.00 54.00 105 LYS A N 1
ATOM 806 C CA . LYS A 1 105 ? -12.996 5.083 -10.193 1.00 54.00 105 LYS A CA 1
ATOM 807 C C . LYS A 1 105 ? -14.218 5.676 -10.925 1.00 54.00 105 LYS A C 1
ATOM 809 O O . LYS A 1 105 ? -14.443 5.331 -12.082 1.00 54.00 105 LYS A O 1
ATOM 814 N N . ALA A 1 106 ? -15.020 6.504 -10.245 1.00 50.44 106 ALA A N 1
ATOM 815 C CA . ALA A 1 106 ? -16.272 7.081 -10.745 1.00 50.44 106 ALA A CA 1
ATOM 816 C C . ALA A 1 106 ? -16.186 8.588 -11.080 1.00 50.44 106 ALA A C 1
ATOM 818 O O . ALA A 1 106 ? -17.172 9.140 -11.567 1.00 50.44 106 ALA A O 1
ATOM 819 N N . LEU A 1 107 ? -15.039 9.231 -10.823 1.00 44.34 107 LEU A N 1
ATOM 820 C CA . LEU A 1 107 ? -14.696 10.592 -11.261 1.00 44.34 107 LEU A CA 1
ATOM 821 C C . LEU A 1 107 ? -13.715 10.534 -12.438 1.00 44.34 107 LEU A C 1
ATOM 823 O O . LEU A 1 107 ? -13.826 11.408 -13.323 1.00 44.34 107 LEU A O 1
#

Foldseek 3Di:
DVVVVVVVVVVVVVCVVPVPPPPVVVVVVCVVDVDPPDDPVNLVVCVVVVPVVSVVVVVVVCVLVVVLVVLVVVLVVCVVVVVPVVNVVSVVVSVVSVVCVVVVVVD

Sequence (107 aa):
MILSASLLLLGLLFIALFSSQGARNFQLSAILHPAPPYTPSELYAGLRRGDPDTWLAAGLLLLIGLPILRVGLTMVLFLLDQDKTYFLITLFVFVILLSGIFLGKAL

pLDDT: mean 76.3, std 11.61, range [44.34, 89.94]

Radius of gyration: 18.39 Å; Cα contacts (8 Å, |Δi|>4): 26; chains: 1; bounding box: 35×28×48 Å

Mean predicted aligned error: 12.54 Å

Solvent-accessible surface area (backbone atoms only — not comparable to full-atom values): 6108 Å² total; per-residue (Å²): 108,69,70,60,51,51,52,50,53,50,51,51,51,50,45,72,74,53,54,84,59,59,61,61,54,52,54,53,48,48,71,76,43,75,72,74,84,80,46,75,68,55,44,56,51,30,48,75,72,64,40,67,69,34,48,50,53,50,50,51,51,44,67,64,43,47,61,55,51,52,52,51,52,51,35,52,51,26,60,73,69,64,40,63,68,63,26,53,53,43,50,51,54,50,51,53,54,51,49,51,58,59,52,68,72,73,113

Secondary structure (DSSP, 8-state):
-HHHHHHHHHHHHHHHHHHHHHHHHHHHHHHHS-PPPPPHHHHHHHHHHT-HHHHHHHHHHHHHHHHHHHHHHHHHHHHHTT-HHHHHHHHHHHHHHHHHHHHTT--